Protein AF-A0A9L0K3P2-F1 (afdb_monomer_lite)

InterPro domains:
  IPR003737 N-acetylglucosaminyl phosphatidylinositol deacetylase-related [PF02585] (44-110)
  IPR003737 N-acetylglucosaminyl phosphatidylinositol deacetylase-related [PTHR12993] (6-112)
  IPR024078 Putative deacetylase LmbE-like domain superfamily [G3DSA:3.40.50.10320] (21-114)
  IPR024078 Putative deacetylase LmbE-like domain superfamily [SSF102588] (40-110)

pLDDT: mean 79.26, std 19.85, range [36.09, 97.56]

Radius of gyration: 25.29 Å; chains: 1; bounding box: 41×37×84 Å

Organism: Equus asinus (NCBI:txid9793)

Structure (mmCIF, N/CA/C/O backbone):
data_AF-A0A9L0K3P2-F1
#
_entry.id   AF-A0A9L0K3P2-F1
#
loop_
_atom_site.group_PDB
_atom_site.id
_atom_site.type_symbol
_atom_site.label_atom_id
_atom_site.label_alt_id
_atom_site.label_comp_id
_atom_site.label_asym_id
_atom_site.label_entity_id
_atom_site.label_seq_id
_atom_site.pdbx_PDB_ins_code
_atom_site.Cartn_x
_atom_site.Cartn_y
_atom_site.Cartn_z
_atom_site.occupancy
_atom_site.B_iso_or_equiv
_atom_site.auth_seq_id
_atom_site.auth_comp_id
_atom_site.auth_asym_id
_atom_site.auth_atom_id
_atom_site.pdbx_PDB_model_num
ATOM 1 N N . MET A 1 1 ? 31.846 9.181 -47.319 1.00 64.94 1 MET A N 1
ATOM 2 C CA . MET A 1 1 ? 31.064 9.628 -46.145 1.00 64.94 1 MET A CA 1
ATOM 3 C C . MET A 1 1 ? 29.751 8.852 -46.019 1.00 64.94 1 MET A C 1
ATOM 5 O O . MET A 1 1 ? 29.412 8.467 -44.912 1.00 64.94 1 MET A O 1
ATOM 9 N N . GLU A 1 2 ? 29.119 8.474 -47.134 1.00 77.44 2 GLU A N 1
ATOM 10 C CA . GLU A 1 2 ? 27.901 7.636 -47.185 1.00 77.44 2 GLU A CA 1
ATOM 11 C C . GLU A 1 2 ? 27.993 6.272 -46.463 1.00 77.44 2 GLU A C 1
ATOM 13 O O . GLU A 1 2 ? 27.126 5.921 -45.668 1.00 77.44 2 GLU A O 1
ATOM 18 N N . VAL A 1 3 ? 29.066 5.500 -46.689 1.00 86.62 3 VAL A N 1
ATOM 19 C CA . VAL A 1 3 ? 29.198 4.126 -46.150 1.00 86.62 3 VAL A CA 1
ATOM 20 C C . VAL A 1 3 ? 29.366 4.108 -44.626 1.00 86.62 3 VAL A C 1
ATOM 22 O O . VAL A 1 3 ? 28.842 3.228 -43.950 1.00 86.62 3 VAL A O 1
ATOM 25 N N . VAL A 1 4 ? 30.053 5.112 -44.072 1.00 87.75 4 VAL A N 1
ATOM 26 C CA . VAL A 1 4 ? 30.198 5.280 -42.617 1.00 87.75 4 VAL A CA 1
ATOM 27 C C . VAL A 1 4 ? 28.847 5.613 -41.982 1.00 87.75 4 VAL A C 1
ATOM 29 O O . VAL A 1 4 ? 28.515 5.050 -40.945 1.00 87.75 4 VAL A O 1
ATOM 32 N N . GLY A 1 5 ? 28.033 6.454 -42.630 1.00 87.44 5 GLY A N 1
ATOM 33 C CA . GLY A 1 5 ? 26.672 6.752 -42.174 1.00 87.44 5 GLY A CA 1
ATOM 34 C C . GLY A 1 5 ? 25.773 5.512 -42.144 1.00 87.44 5 GLY A C 1
ATOM 35 O O . GLY A 1 5 ? 25.093 5.270 -41.147 1.00 87.44 5 GLY A O 1
ATOM 36 N N . LEU A 1 6 ? 25.828 4.681 -43.191 1.00 90.06 6 LEU A N 1
ATOM 37 C CA . LEU A 1 6 ? 25.063 3.429 -43.268 1.00 90.06 6 LEU A CA 1
ATOM 38 C C . LEU A 1 6 ? 25.482 2.414 -42.194 1.0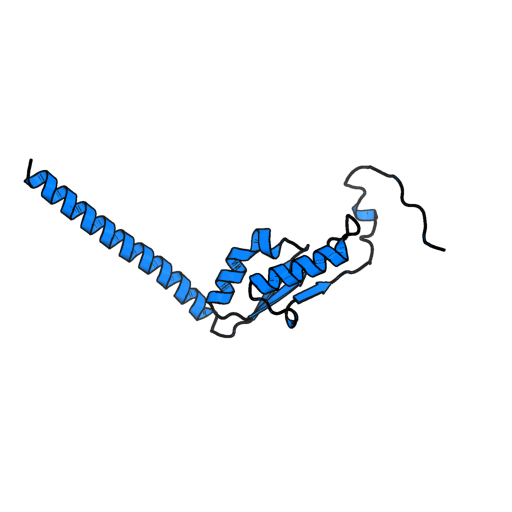0 90.06 6 LEU A C 1
ATOM 40 O O . LEU A 1 6 ? 24.620 1.804 -41.561 1.00 90.06 6 LEU A O 1
ATOM 44 N N . LEU A 1 7 ? 26.786 2.264 -41.939 1.00 91.19 7 LEU A N 1
ATOM 45 C CA . LEU A 1 7 ? 27.293 1.379 -40.883 1.00 91.19 7 LEU A CA 1
ATOM 46 C C . LEU A 1 7 ? 26.887 1.856 -39.481 1.00 91.19 7 LEU A C 1
ATOM 48 O O . LEU A 1 7 ? 26.492 1.038 -38.651 1.00 91.19 7 LEU A O 1
ATOM 52 N N . CYS A 1 8 ? 26.920 3.167 -39.227 1.00 91.06 8 CYS A N 1
ATOM 53 C CA . CYS A 1 8 ? 26.481 3.745 -37.954 1.00 91.06 8 CYS A CA 1
ATOM 54 C C . CYS A 1 8 ? 24.984 3.520 -37.699 1.00 91.06 8 CYS A C 1
ATOM 56 O O . CYS A 1 8 ? 24.601 3.152 -36.589 1.00 91.06 8 CYS A O 1
ATOM 58 N N . LEU A 1 9 ? 24.136 3.691 -38.719 1.00 92.56 9 LEU A N 1
ATOM 59 C CA . LEU A 1 9 ? 22.698 3.434 -38.601 1.00 92.56 9 LEU A CA 1
ATOM 60 C C . LEU A 1 9 ? 22.403 1.952 -38.353 1.00 92.56 9 LEU A C 1
ATOM 62 O O . LEU A 1 9 ? 21.599 1.628 -37.480 1.00 92.56 9 LEU A O 1
ATOM 66 N N . ALA A 1 10 ? 23.089 1.049 -39.058 1.00 93.88 10 ALA A N 1
ATOM 67 C CA . ALA A 1 10 ? 22.943 -0.387 -38.837 1.00 93.88 10 ALA A CA 1
ATOM 68 C C . ALA A 1 10 ? 23.342 -0.785 -37.405 1.00 93.88 10 ALA A C 1
ATOM 70 O O . ALA A 1 10 ? 22.603 -1.508 -36.737 1.00 93.88 10 ALA A O 1
ATOM 71 N N . ALA A 1 11 ? 24.465 -0.266 -36.900 1.00 94.31 11 ALA A N 1
ATOM 72 C CA . ALA A 1 11 ? 24.910 -0.522 -35.532 1.00 94.31 11 ALA A CA 1
ATOM 73 C C . ALA A 1 11 ? 23.922 0.021 -34.485 1.00 94.31 11 ALA A C 1
ATOM 75 O O . ALA A 1 11 ? 23.630 -0.670 -33.510 1.00 94.31 11 ALA A O 1
ATOM 76 N N . ALA A 1 12 ? 23.362 1.215 -34.702 1.00 94.62 12 ALA A N 1
ATOM 77 C CA . ALA A 1 12 ? 22.369 1.802 -33.804 1.00 94.62 12 ALA A CA 1
ATOM 78 C C . ALA A 1 12 ? 21.078 0.969 -33.742 1.00 94.62 12 ALA A C 1
ATOM 80 O O . ALA A 1 12 ? 20.558 0.726 -32.655 1.00 94.62 12 ALA A O 1
ATOM 81 N N . VAL A 1 13 ? 20.590 0.477 -34.886 1.00 94.69 13 VAL A N 1
ATOM 82 C CA . VAL A 1 13 ? 19.395 -0.383 -34.948 1.00 94.69 13 VAL A CA 1
ATOM 83 C C . VAL A 1 13 ? 19.640 -1.720 -34.251 1.00 94.69 13 VAL A C 1
ATOM 85 O O . VAL A 1 13 ? 18.788 -2.176 -33.490 1.00 94.69 13 VAL A O 1
ATOM 88 N N . LEU A 1 14 ? 20.808 -2.334 -34.458 1.00 93.62 14 LEU A N 1
ATOM 89 C CA . LEU A 1 14 ? 21.167 -3.590 -33.795 1.00 93.62 14 LEU A CA 1
ATOM 90 C C . LEU A 1 14 ? 21.321 -3.411 -32.283 1.00 93.62 14 LEU A C 1
ATOM 92 O O . LEU A 1 14 ? 20.809 -4.230 -31.523 1.00 93.62 14 LEU A O 1
ATOM 96 N N . ALA A 1 15 ? 21.968 -2.331 -31.841 1.00 92.75 15 ALA A N 1
ATOM 97 C CA . ALA A 1 15 ? 22.106 -2.012 -30.424 1.00 92.75 15 ALA A CA 1
ATOM 98 C C . ALA A 1 15 ? 20.743 -1.738 -29.773 1.00 92.75 15 ALA A C 1
ATOM 100 O O . ALA A 1 15 ? 20.476 -2.257 -28.694 1.00 92.75 15 ALA A O 1
ATOM 101 N N . TRP A 1 16 ? 19.856 -0.991 -30.439 1.00 90.12 16 TRP A N 1
ATOM 102 C CA . TRP A 1 16 ? 18.499 -0.726 -29.953 1.00 90.12 16 TRP A CA 1
ATOM 103 C C . TRP A 1 16 ? 17.654 -2.001 -29.876 1.00 90.12 16 TRP A C 1
ATOM 105 O O . TRP A 1 16 ? 16.996 -2.249 -28.869 1.00 90.12 16 TRP A O 1
ATOM 115 N N . GLY A 1 17 ? 17.702 -2.839 -30.915 1.00 92.56 17 GLY A N 1
ATOM 116 C CA . GLY A 1 17 ? 17.012 -4.128 -30.935 1.00 92.56 17 GLY A CA 1
ATOM 117 C C . GLY A 1 17 ? 17.525 -5.069 -29.846 1.00 92.56 17 GLY A C 1
ATOM 118 O O . GLY A 1 17 ? 16.728 -5.681 -29.139 1.00 92.56 17 GLY A O 1
ATOM 119 N N . PHE A 1 18 ? 18.843 -5.134 -29.652 1.00 86.81 18 PHE A N 1
ATOM 120 C CA . PHE A 1 18 ? 19.451 -5.925 -28.585 1.00 86.81 18 PHE A CA 1
ATOM 121 C C . PHE A 1 18 ? 19.077 -5.397 -27.196 1.00 86.81 18 PHE A C 1
ATOM 123 O O . PHE A 1 18 ? 18.720 -6.191 -26.331 1.00 86.81 18 PHE A O 1
ATOM 130 N N . LEU A 1 19 ? 19.086 -4.076 -26.992 1.00 84.31 19 LEU A N 1
ATOM 131 C CA . LEU A 1 19 ? 18.687 -3.449 -25.731 1.00 84.31 19 LEU A CA 1
ATOM 132 C C . LEU A 1 19 ? 17.210 -3.714 -25.415 1.00 84.31 19 LEU A C 1
ATOM 134 O O . LEU A 1 19 ? 16.890 -4.072 -24.287 1.00 84.31 19 LEU A O 1
ATOM 138 N N . TRP A 1 20 ? 16.321 -3.613 -26.409 1.00 83.25 20 TRP A N 1
ATOM 139 C CA . TRP A 1 20 ? 14.905 -3.960 -26.260 1.00 83.25 20 TRP A CA 1
ATOM 140 C C . TRP A 1 20 ? 14.750 -5.430 -25.866 1.00 83.25 20 TRP A C 1
ATOM 142 O O . TRP A 1 20 ? 14.040 -5.744 -24.910 1.00 83.25 20 TRP A O 1
ATOM 152 N N . VAL A 1 21 ? 15.413 -6.346 -26.578 1.00 84.00 21 VAL A N 1
ATOM 153 C CA . VAL A 1 21 ? 15.349 -7.787 -26.289 1.00 84.00 21 VAL A CA 1
ATOM 154 C C . VAL A 1 21 ? 15.904 -8.096 -24.897 1.00 84.00 21 VAL A C 1
ATOM 156 O O . VAL A 1 21 ? 15.305 -8.889 -24.172 1.00 84.00 21 VAL A O 1
ATOM 159 N N . TRP A 1 22 ? 17.001 -7.450 -24.496 1.00 76.06 22 TRP A N 1
ATOM 160 C CA . TRP A 1 22 ? 17.593 -7.598 -23.167 1.00 76.06 22 TRP A CA 1
ATOM 161 C C . TRP A 1 22 ? 16.655 -7.084 -22.065 1.00 76.06 22 TRP A C 1
ATOM 163 O O . TRP A 1 22 ? 16.356 -7.827 -21.133 1.00 76.06 22 TRP A O 1
ATOM 173 N N . ASP A 1 23 ? 16.105 -5.876 -22.213 1.00 74.00 23 ASP A N 1
ATOM 174 C CA . ASP A 1 23 ? 15.112 -5.294 -21.294 1.00 74.00 23 ASP A CA 1
ATOM 175 C C . ASP A 1 23 ? 13.830 -6.147 -21.212 1.00 74.00 23 ASP A C 1
ATOM 177 O O . ASP A 1 23 ? 13.286 -6.397 -20.135 1.00 74.00 23 ASP A O 1
ATOM 181 N N . SER A 1 24 ? 13.391 -6.705 -22.344 1.00 65.00 24 SER A N 1
ATOM 182 C CA . SER A 1 24 ? 12.249 -7.628 -22.399 1.00 65.00 24 SER A CA 1
ATOM 183 C C . SER A 1 24 ? 12.535 -8.948 -21.682 1.00 65.00 24 SER A C 1
ATOM 185 O O . SER A 1 24 ? 11.639 -9.514 -21.054 1.00 65.00 24 SER A O 1
ATOM 187 N N . SER A 1 25 ? 13.777 -9.429 -21.745 1.00 61.47 25 SER A N 1
ATOM 188 C CA . SER A 1 25 ? 14.227 -10.647 -21.064 1.00 61.47 25 SER A CA 1
ATOM 189 C C . SER A 1 25 ? 14.302 -10.456 -19.543 1.00 61.47 25 SER A C 1
ATOM 191 O O . SER A 1 25 ? 13.824 -11.307 -18.788 1.00 61.47 25 SER A O 1
ATOM 193 N N . GLU A 1 26 ? 14.804 -9.307 -19.080 1.00 60.47 26 GLU A N 1
ATOM 194 C CA . GLU A 1 26 ? 14.798 -8.908 -17.661 1.00 60.47 26 GLU A CA 1
ATOM 195 C C . GLU A 1 26 ? 13.360 -8.824 -17.119 1.00 60.47 26 GLU A C 1
ATOM 197 O O . GLU A 1 26 ? 13.039 -9.358 -16.050 1.00 60.47 26 GLU A O 1
ATOM 202 N N . ARG A 1 27 ? 12.453 -8.230 -17.906 1.00 57.84 27 ARG A N 1
ATOM 203 C CA . ARG A 1 27 ? 11.031 -8.105 -17.563 1.00 57.84 27 ARG A CA 1
ATOM 204 C C . ARG A 1 27 ? 10.326 -9.466 -17.479 1.00 57.84 27 ARG A C 1
ATOM 206 O O . ARG A 1 27 ? 9.506 -9.662 -16.583 1.00 57.84 27 ARG A O 1
ATOM 213 N N . MET A 1 28 ? 10.663 -10.412 -18.358 1.00 56.09 28 MET A N 1
ATOM 214 C CA . MET A 1 28 ? 10.133 -11.786 -18.340 1.00 56.09 28 MET A CA 1
ATOM 215 C C . MET A 1 28 ? 10.619 -12.586 -17.123 1.00 56.09 28 MET A C 1
ATOM 217 O O . MET A 1 28 ? 9.805 -13.227 -16.459 1.00 56.09 28 MET A O 1
ATOM 221 N N . LYS A 1 29 ? 11.906 -12.492 -16.755 1.00 58.19 29 LYS A N 1
ATOM 222 C CA . LYS A 1 29 ? 12.462 -13.185 -15.573 1.00 58.19 29 LYS A CA 1
ATOM 223 C C . LYS A 1 29 ? 11.808 -12.760 -14.259 1.00 58.19 29 LYS A C 1
ATOM 225 O O . LYS A 1 29 ? 11.524 -13.603 -13.411 1.00 58.19 29 LYS A O 1
ATOM 230 N N . SER A 1 30 ? 11.531 -11.466 -14.095 1.00 57.12 30 SER A N 1
ATOM 231 C CA . SER A 1 30 ? 10.813 -10.958 -12.917 1.00 57.12 30 SER A CA 1
ATOM 232 C C . SER A 1 30 ? 9.380 -11.513 -12.841 1.00 57.12 30 SER A C 1
ATOM 234 O O . SER A 1 30 ? 8.876 -11.836 -11.765 1.00 57.12 30 SER A O 1
ATOM 236 N N . GLN A 1 31 ? 8.748 -11.708 -14.001 1.00 58.44 31 GLN A N 1
ATOM 237 C CA . GLN A 1 31 ? 7.398 -12.258 -14.128 1.00 58.44 31 GLN A CA 1
ATOM 238 C C . GLN A 1 31 ? 7.348 -13.782 -13.908 1.00 58.44 31 GLN A C 1
ATOM 240 O O . GLN A 1 31 ? 6.346 -14.290 -13.404 1.00 58.44 31 GLN A O 1
ATOM 245 N N . GLU A 1 32 ? 8.424 -14.504 -14.225 1.00 60.50 32 GLU A N 1
ATOM 246 C CA . GLU A 1 32 ? 8.586 -15.939 -13.950 1.00 60.50 32 GLU A CA 1
ATOM 247 C C . GLU A 1 32 ? 8.801 -16.218 -12.455 1.00 60.50 32 GLU A C 1
ATOM 249 O O . GLU A 1 32 ? 8.120 -17.072 -11.884 1.00 60.50 32 GLU A O 1
ATOM 254 N N . GLN A 1 33 ? 9.663 -15.445 -11.780 1.00 58.34 33 GLN A N 1
ATOM 255 C CA . GLN A 1 33 ? 9.812 -15.545 -10.320 1.00 58.34 33 GLN A CA 1
ATOM 256 C C . GLN A 1 33 ? 8.517 -15.199 -9.580 1.00 58.34 33 GLN A C 1
ATOM 258 O O . GLN A 1 33 ? 8.201 -15.803 -8.555 1.00 58.34 33 GLN A O 1
ATOM 263 N N . ALA A 1 34 ? 7.722 -14.285 -10.132 1.00 55.59 34 ALA A N 1
ATOM 264 C CA . ALA A 1 34 ? 6.381 -14.025 -9.642 1.00 55.59 34 ALA A CA 1
ATOM 265 C C . ALA A 1 34 ? 5.397 -15.182 -9.858 1.00 55.59 34 ALA A C 1
ATOM 267 O O . ALA A 1 34 ? 4.537 -15.425 -9.015 1.00 55.59 34 ALA A O 1
ATOM 268 N N . GLY A 1 35 ? 5.522 -15.903 -10.975 1.00 53.72 35 GLY A N 1
ATOM 269 C CA . GLY A 1 35 ? 4.730 -17.097 -11.262 1.00 53.72 35 GLY A CA 1
ATOM 270 C C . GLY A 1 35 ? 5.038 -18.255 -10.310 1.00 53.72 35 GLY A C 1
ATOM 271 O O . GLY A 1 35 ? 4.122 -18.976 -9.917 1.00 53.72 35 GLY A O 1
ATOM 272 N N . LEU A 1 36 ? 6.296 -18.389 -9.874 1.00 59.53 36 LEU A N 1
ATOM 273 C CA . LEU A 1 36 ? 6.724 -19.384 -8.880 1.00 59.53 36 LEU A CA 1
ATOM 274 C C . LEU A 1 36 ? 6.080 -19.181 -7.506 1.00 59.53 36 LEU A C 1
ATOM 276 O O . LEU A 1 36 ? 5.816 -20.156 -6.804 1.00 59.53 36 LEU A O 1
ATOM 280 N N . LEU A 1 37 ? 5.786 -17.934 -7.134 1.00 59.19 37 LEU A N 1
ATOM 281 C CA . LEU A 1 37 ? 5.064 -17.638 -5.901 1.00 59.19 37 LEU A CA 1
ATOM 282 C C . LEU A 1 37 ? 3.553 -17.860 -6.019 1.00 59.19 37 LEU A C 1
ATOM 284 O O . LEU A 1 37 ? 2.876 -17.713 -5.015 1.00 59.19 37 LEU A O 1
ATOM 288 N N . GLY A 1 38 ? 3.026 -18.301 -7.165 1.00 56.75 38 GLY A N 1
ATOM 289 C CA . GLY A 1 38 ? 1.652 -18.780 -7.310 1.00 56.75 38 GLY A CA 1
ATOM 290 C C . GLY A 1 38 ? 0.589 -17.690 -7.129 1.00 56.75 38 GLY A C 1
ATOM 291 O O . GLY A 1 38 ? 0.426 -17.096 -6.061 1.00 56.75 38 GLY A O 1
ATOM 292 N N . GLY A 1 39 ? -0.217 -17.462 -8.168 1.00 59.91 39 GLY A N 1
ATOM 293 C CA . GLY A 1 39 ? -1.394 -16.600 -8.060 1.00 59.91 39 GLY A CA 1
ATOM 294 C C . GLY A 1 39 ? -2.276 -17.042 -6.885 1.00 59.91 39 GLY A C 1
ATOM 295 O O . GLY A 1 39 ? -2.757 -18.172 -6.860 1.00 59.91 39 GLY A O 1
ATOM 296 N N . GLY A 1 40 ? -2.461 -16.164 -5.897 1.00 70.44 40 GLY A N 1
ATOM 297 C CA . GLY A 1 40 ? -3.183 -16.479 -4.658 1.00 70.44 40 GLY A CA 1
ATOM 298 C C . GLY A 1 40 ? -2.320 -16.591 -3.397 1.00 70.44 40 GLY A C 1
ATOM 299 O O . GLY A 1 40 ? -2.883 -16.771 -2.312 1.00 70.44 40 GLY A O 1
ATOM 300 N N . SER A 1 41 ? -0.999 -16.423 -3.496 1.00 85.06 41 SER A N 1
A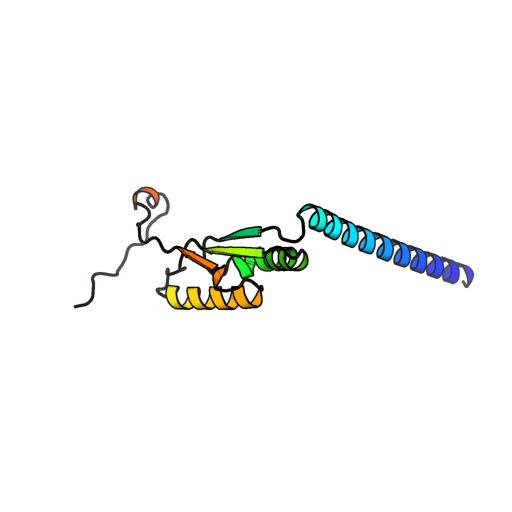TOM 301 C CA . SER A 1 41 ? -0.133 -16.300 -2.321 1.00 85.06 41 SER A CA 1
ATOM 302 C C . SER A 1 41 ? -0.504 -15.123 -1.425 1.00 85.06 41 SER A C 1
ATOM 304 O O . SER A 1 41 ? -1.025 -14.094 -1.869 1.00 85.06 41 SER A O 1
ATOM 306 N N . ARG A 1 42 ? -0.250 -15.294 -0.126 1.00 91.12 42 ARG A N 1
ATOM 307 C CA . ARG A 1 42 ? -0.516 -14.290 0.906 1.00 91.12 42 ARG A CA 1
ATOM 308 C C . ARG A 1 42 ? 0.801 -13.783 1.468 1.00 91.12 42 ARG A C 1
ATOM 310 O O . ARG A 1 42 ? 1.677 -14.579 1.794 1.00 91.12 42 ARG A O 1
ATOM 317 N N . SER A 1 43 ? 0.920 -12.472 1.610 1.00 93.44 43 SER A N 1
ATOM 318 C CA . SER A 1 43 ? 2.104 -11.815 2.158 1.00 93.44 43 SER A CA 1
ATOM 319 C C . SER A 1 43 ? 1.683 -10.900 3.301 1.00 93.44 43 SER A C 1
ATOM 321 O O . SER A 1 43 ? 0.697 -10.176 3.186 1.00 93.44 43 SER A O 1
ATOM 323 N N . LEU A 1 44 ? 2.420 -10.941 4.409 1.00 95.81 44 LEU A N 1
ATOM 324 C CA . LEU A 1 44 ? 2.225 -10.042 5.541 1.00 95.81 44 LEU A CA 1
ATOM 325 C C . LEU A 1 44 ? 3.383 -9.048 5.570 1.00 95.81 44 LEU A C 1
ATOM 327 O O . LEU A 1 44 ? 4.527 -9.444 5.781 1.00 95.81 44 LEU A O 1
ATOM 331 N N . LEU A 1 45 ? 3.078 -7.774 5.355 1.00 96.56 45 LEU A N 1
ATOM 332 C CA . LEU A 1 45 ? 4.007 -6.681 5.574 1.00 96.56 45 LEU A CA 1
ATOM 333 C C . LEU A 1 45 ? 3.956 -6.286 7.050 1.00 96.56 45 LEU A C 1
ATOM 335 O O . LEU A 1 45 ? 2.888 -5.985 7.579 1.00 96.56 45 LEU A O 1
ATOM 339 N N . VAL A 1 46 ? 5.108 -6.301 7.707 1.00 96.69 46 VAL A N 1
ATOM 340 C CA . VAL A 1 46 ? 5.245 -5.944 9.117 1.00 96.69 46 VAL A CA 1
ATOM 341 C C . VAL A 1 46 ? 6.069 -4.669 9.207 1.00 96.69 46 VAL A C 1
ATOM 343 O O . VAL A 1 46 ? 7.190 -4.635 8.702 1.00 96.69 46 VAL A O 1
ATOM 346 N N . ILE A 1 47 ? 5.513 -3.637 9.836 1.00 96.12 47 ILE A N 1
ATOM 347 C CA . ILE A 1 47 ? 6.148 -2.326 9.995 1.00 96.12 47 ILE A CA 1
ATOM 348 C C . ILE A 1 47 ? 6.177 -1.905 11.464 1.00 96.12 47 ILE A C 1
ATOM 350 O O . ILE A 1 47 ? 5.327 -2.314 12.263 1.00 96.12 47 ILE A O 1
ATOM 354 N N . ALA A 1 48 ? 7.161 -1.084 11.825 1.00 94.25 48 ALA A N 1
ATOM 355 C CA . ALA A 1 48 ? 7.303 -0.601 13.193 1.00 94.25 48 ALA A CA 1
ATOM 356 C C . ALA A 1 48 ? 6.360 0.576 13.457 1.00 94.25 48 ALA A C 1
ATOM 358 O O . ALA A 1 48 ? 5.678 0.595 14.482 1.00 94.25 48 ALA A O 1
ATOM 359 N N . HIS A 1 49 ? 6.286 1.519 12.518 1.00 93.94 49 HIS A N 1
ATOM 360 C CA . HIS A 1 49 ? 5.518 2.751 12.664 1.00 93.94 49 HIS A CA 1
ATOM 361 C C . HIS A 1 49 ? 4.610 2.989 11.454 1.00 93.94 49 HIS A C 1
ATOM 363 O O . HIS A 1 49 ? 4.876 2.451 10.380 1.00 93.94 49 HIS A O 1
ATOM 369 N N . PRO A 1 50 ? 3.551 3.804 11.601 1.00 94.19 50 PRO A N 1
ATOM 370 C CA . PRO A 1 50 ? 2.871 4.397 10.452 1.00 94.19 50 PRO A CA 1
ATOM 371 C C . PRO A 1 50 ? 3.884 5.131 9.558 1.00 94.19 50 PRO A C 1
ATOM 373 O O . PRO A 1 50 ? 4.853 5.679 10.090 1.00 94.19 50 PRO A O 1
ATOM 376 N N . ASP A 1 51 ? 3.643 5.165 8.247 1.00 94.56 51 ASP A N 1
ATOM 377 C CA . ASP A 1 51 ? 4.449 5.794 7.182 1.00 94.56 51 ASP A CA 1
ATOM 378 C C . ASP A 1 51 ? 5.599 4.935 6.621 1.00 94.56 51 ASP A C 1
ATOM 380 O O . ASP A 1 51 ? 6.047 5.168 5.493 1.00 94.56 51 ASP A O 1
ATOM 384 N N . ASP A 1 52 ? 6.053 3.904 7.345 1.00 95.62 52 A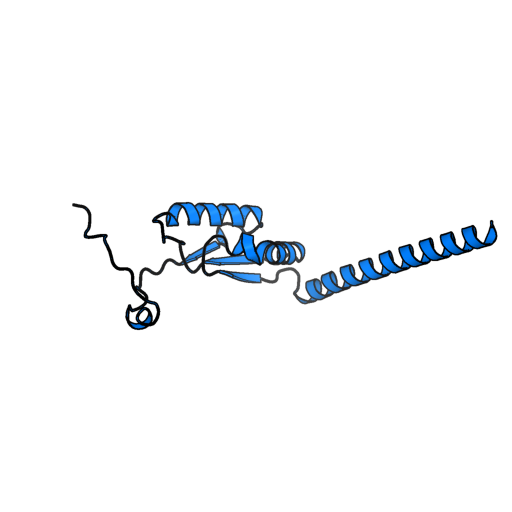SP A N 1
ATOM 385 C CA . ASP A 1 52 ? 7.090 2.976 6.863 1.00 95.62 52 ASP A CA 1
ATOM 386 C C . ASP A 1 52 ? 6.650 2.264 5.564 1.00 95.62 52 ASP A C 1
ATOM 388 O O . ASP A 1 52 ? 7.472 1.956 4.692 1.00 95.62 52 ASP A O 1
ATOM 392 N N . GLU A 1 53 ? 5.348 2.003 5.405 1.00 95.62 53 GLU A N 1
ATOM 393 C CA . GLU A 1 53 ? 4.782 1.326 4.239 1.00 95.62 53 GLU A CA 1
ATOM 394 C C . GLU A 1 53 ? 4.915 2.152 2.964 1.00 95.62 53 GLU A C 1
ATOM 396 O O . GLU A 1 53 ? 5.256 1.605 1.916 1.00 95.62 53 GLU A O 1
ATOM 401 N N . ALA A 1 54 ? 4.690 3.463 3.055 1.00 92.94 54 ALA A N 1
ATOM 402 C CA . ALA A 1 54 ? 4.788 4.373 1.926 1.00 92.94 54 ALA A CA 1
ATOM 403 C C . ALA A 1 54 ? 6.242 4.788 1.670 1.00 92.94 54 ALA A C 1
ATOM 405 O O . ALA A 1 54 ? 6.657 4.889 0.515 1.00 92.94 54 ALA A O 1
ATOM 406 N N . MET A 1 55 ? 7.024 4.985 2.736 1.00 93.50 55 MET A N 1
ATOM 407 C CA . MET A 1 55 ? 8.409 5.446 2.647 1.00 93.50 55 MET A CA 1
ATOM 408 C C . MET A 1 55 ? 9.355 4.362 2.118 1.00 93.50 55 MET A C 1
ATOM 410 O O . MET A 1 55 ? 10.189 4.648 1.258 1.00 93.50 55 MET A O 1
ATOM 414 N N . PHE A 1 56 ? 9.233 3.125 2.609 1.00 94.75 56 PHE A N 1
ATOM 415 C CA . PHE A 1 56 ? 10.184 2.051 2.297 1.00 94.75 56 PHE A CA 1
ATOM 416 C C . PHE A 1 56 ? 9.582 0.941 1.438 1.00 94.75 56 PHE A C 1
ATOM 418 O O . PHE A 1 56 ? 10.269 0.381 0.581 1.00 94.75 56 PHE A O 1
ATOM 425 N N . PHE A 1 57 ? 8.308 0.602 1.652 1.00 95.56 57 PHE A N 1
ATOM 426 C CA . PHE A 1 57 ? 7.727 -0.626 1.102 1.00 95.56 57 PHE A CA 1
ATOM 427 C C . PHE A 1 57 ? 6.764 -0.422 -0.069 1.00 95.56 57 PHE A C 1
ATOM 429 O O . PHE A 1 57 ? 6.345 -1.418 -0.661 1.00 95.56 57 PHE A O 1
ATOM 436 N N . ALA A 1 58 ? 6.466 0.813 -0.482 1.00 93.69 58 ALA A N 1
ATOM 437 C CA . ALA A 1 58 ? 5.536 1.078 -1.579 1.00 93.69 58 ALA A CA 1
ATOM 438 C C . ALA A 1 58 ? 5.917 0.353 -2.887 1.00 93.69 58 ALA A C 1
ATOM 440 O O . ALA A 1 58 ? 5.040 -0.292 -3.475 1.00 93.69 58 ALA A O 1
ATOM 441 N N . PRO A 1 59 ? 7.197 0.343 -3.332 1.00 92.75 59 PRO A N 1
ATOM 442 C CA . PRO A 1 59 ? 7.591 -0.414 -4.521 1.00 92.75 59 PRO A CA 1
ATOM 443 C C . PRO A 1 59 ? 7.339 -1.920 -4.372 1.00 92.75 59 PRO A C 1
ATOM 445 O O . PRO A 1 59 ? 6.872 -2.570 -5.309 1.00 92.75 59 PRO A O 1
ATOM 448 N N . THR A 1 60 ? 7.597 -2.468 -3.184 1.00 92.88 60 THR A N 1
ATOM 449 C CA . THR A 1 60 ? 7.413 -3.891 -2.873 1.00 92.88 60 THR A CA 1
ATOM 450 C C . THR A 1 60 ? 5.938 -4.272 -2.850 1.00 92.88 60 THR A C 1
ATOM 452 O O . THR A 1 60 ? 5.555 -5.255 -3.480 1.00 92.88 60 THR A O 1
ATOM 455 N N . VAL A 1 61 ? 5.091 -3.487 -2.178 1.00 93.31 61 VAL A N 1
ATOM 456 C CA . VAL A 1 61 ? 3.640 -3.726 -2.113 1.00 93.31 61 VAL A CA 1
ATOM 457 C C . VAL A 1 61 ? 3.029 -3.669 -3.510 1.00 93.31 61 VAL A C 1
ATOM 459 O O . VAL A 1 61 ? 2.297 -4.581 -3.894 1.00 93.31 61 VAL A O 1
ATOM 462 N N . LEU A 1 62 ? 3.391 -2.661 -4.309 1.00 91.94 62 LEU A N 1
ATOM 463 C CA . LEU A 1 62 ? 2.911 -2.541 -5.684 1.00 91.94 62 LEU A CA 1
ATOM 464 C C . LEU A 1 62 ? 3.411 -3.692 -6.567 1.00 91.94 62 LEU A C 1
ATOM 466 O O . LEU A 1 62 ? 2.666 -4.194 -7.411 1.00 91.94 62 LEU A O 1
ATOM 470 N N . GLY A 1 63 ? 4.652 -4.136 -6.359 1.00 91.06 63 GLY A N 1
ATOM 471 C CA . GLY A 1 63 ? 5.200 -5.336 -6.982 1.00 91.06 63 GLY A CA 1
ATOM 472 C C . GLY A 1 63 ? 4.335 -6.555 -6.679 1.00 91.06 63 GLY A C 1
ATOM 473 O O . GLY A 1 63 ? 3.775 -7.143 -7.599 1.00 91.06 63 GLY A O 1
ATOM 474 N N . LEU A 1 64 ? 4.138 -6.873 -5.399 1.00 90.31 64 LEU A N 1
ATOM 475 C CA . LEU A 1 64 ? 3.318 -7.999 -4.936 1.00 90.31 64 LEU A CA 1
ATOM 476 C C . LEU A 1 64 ? 1.870 -7.929 -5.452 1.00 90.31 64 LEU A C 1
ATOM 478 O O . LEU A 1 64 ? 1.310 -8.948 -5.866 1.00 90.31 64 LEU A O 1
ATOM 482 N N . ALA A 1 65 ? 1.279 -6.734 -5.506 1.00 87.38 65 ALA A N 1
ATOM 483 C CA . ALA A 1 65 ? -0.055 -6.523 -6.065 1.00 87.38 65 ALA A CA 1
ATOM 484 C C . ALA A 1 65 ? -0.123 -6.884 -7.562 1.00 87.38 65 ALA A C 1
ATOM 486 O O . ALA A 1 65 ? -1.077 -7.540 -7.997 1.00 87.38 65 ALA A O 1
ATOM 487 N N . ARG A 1 66 ? 0.907 -6.539 -8.354 1.00 87.62 66 ARG A N 1
ATOM 488 C CA . ARG A 1 66 ? 1.014 -6.947 -9.772 1.00 87.62 66 ARG A CA 1
ATOM 489 C C . ARG A 1 66 ? 1.096 -8.464 -9.927 1.00 87.62 66 ARG A C 1
ATOM 491 O O . ARG A 1 66 ? 0.560 -8.996 -10.895 1.00 87.62 66 ARG A O 1
ATOM 498 N N . LEU A 1 67 ? 1.688 -9.154 -8.953 1.00 86.44 67 LEU A N 1
ATOM 499 C CA . LEU A 1 67 ? 1.772 -10.619 -8.920 1.00 86.44 67 LEU A CA 1
ATOM 500 C C . LEU A 1 67 ? 0.481 -11.285 -8.420 1.00 86.44 67 LEU A C 1
ATOM 502 O O . LEU A 1 67 ? 0.421 -12.505 -8.30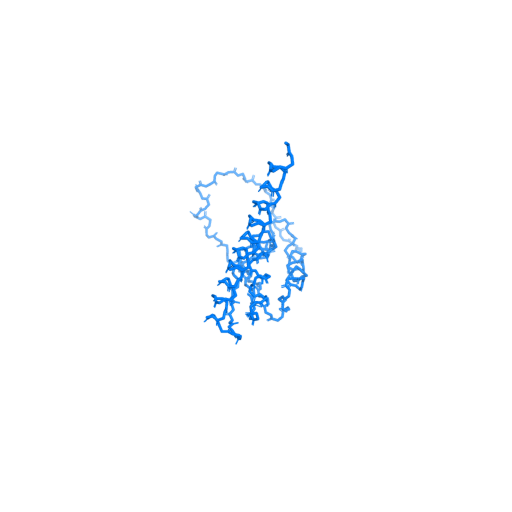1 1.00 86.44 67 LEU A O 1
ATOM 506 N N . ARG A 1 68 ? -0.571 -10.504 -8.133 1.00 86.44 68 ARG A N 1
ATOM 507 C CA . ARG A 1 68 ? -1.845 -10.976 -7.563 1.00 86.44 68 ARG A CA 1
ATOM 508 C C . ARG A 1 68 ? -1.692 -11.620 -6.182 1.00 86.44 68 ARG A C 1
ATOM 510 O O . ARG A 1 68 ? -2.497 -12.474 -5.806 1.00 86.44 68 ARG A O 1
ATOM 517 N N . HIS A 1 69 ? -0.694 -11.195 -5.409 1.00 89.94 69 HIS A N 1
ATOM 518 C CA . HIS A 1 69 ? -0.581 -11.596 -4.012 1.00 89.94 69 HIS A CA 1
ATOM 519 C C . HIS A 1 69 ? -1.580 -10.818 -3.158 1.00 89.94 69 HIS A C 1
ATOM 521 O O . HIS A 1 69 ? -1.800 -9.622 -3.357 1.00 89.94 69 HIS A O 1
ATOM 527 N N . ARG A 1 70 ? -2.169 -11.487 -2.165 1.00 91.06 70 ARG A N 1
ATOM 528 C CA . ARG A 1 70 ? -2.950 -10.811 -1.126 1.00 91.06 70 ARG A CA 1
ATOM 529 C C . ARG A 1 70 ? -2.000 -10.283 -0.064 1.00 91.06 70 ARG A C 1
ATOM 531 O O . ARG A 1 70 ? -1.437 -11.070 0.695 1.00 91.06 70 ARG A O 1
ATOM 538 N N . VAL A 1 71 ? -1.844 -8.968 -0.015 1.00 94.75 71 VAL A N 1
ATOM 539 C CA . VAL A 1 71 ? -1.011 -8.297 0.982 1.00 94.75 71 VAL A CA 1
ATOM 540 C C . VAL A 1 71 ? -1.872 -7.894 2.179 1.00 94.75 71 VAL A C 1
ATOM 542 O O . VAL A 1 71 ? -2.956 -7.336 2.020 1.00 94.75 71 VAL A O 1
ATOM 545 N N . SER A 1 72 ? -1.392 -8.200 3.377 1.00 96.56 72 SER A N 1
ATOM 546 C CA . SER A 1 72 ? -1.904 -7.697 4.654 1.00 96.56 72 SER A CA 1
ATOM 547 C C . SER A 1 72 ? -0.813 -6.891 5.349 1.00 96.56 72 SER A C 1
ATOM 549 O O . SER A 1 72 ? 0.367 -7.132 5.102 1.00 96.56 72 SER A O 1
ATOM 551 N N . LEU A 1 73 ? -1.194 -5.962 6.221 1.00 97.56 73 LEU A N 1
ATOM 552 C CA . LEU A 1 73 ? -0.275 -5.087 6.939 1.00 97.56 73 LEU A CA 1
ATOM 553 C C . LEU A 1 73 ? -0.462 -5.215 8.451 1.00 97.56 73 LEU A C 1
ATOM 555 O O . LEU A 1 73 ? -1.584 -5.168 8.956 1.00 97.56 73 LEU A O 1
ATOM 559 N N . LEU A 1 74 ? 0.648 -5.344 9.169 1.00 97.06 74 LEU A N 1
ATOM 560 C CA . LEU A 1 74 ? 0.715 -5.297 10.621 1.00 97.06 74 LEU A CA 1
ATOM 561 C C . LEU A 1 74 ? 1.655 -4.171 11.048 1.00 97.06 74 LEU A C 1
ATOM 563 O O . LEU A 1 74 ? 2.845 -4.219 10.750 1.00 97.06 74 LEU A O 1
ATOM 567 N N . CYS A 1 75 ? 1.128 -3.191 11.770 1.00 96.62 75 CYS A N 1
ATOM 568 C CA . CYS A 1 75 ? 1.906 -2.120 12.378 1.00 96.62 75 CYS A CA 1
ATOM 569 C C . CYS A 1 75 ? 2.014 -2.344 13.891 1.00 96.62 75 CYS A C 1
ATOM 571 O O . CYS A 1 75 ? 1.007 -2.642 14.537 1.00 96.62 75 CYS A O 1
ATOM 573 N N . PHE A 1 76 ? 3.216 -2.213 14.454 1.00 94.56 76 PHE A N 1
ATOM 574 C CA . PHE A 1 76 ? 3.479 -2.430 15.885 1.00 94.56 76 PHE A CA 1
ATOM 575 C C . PHE A 1 76 ? 3.331 -1.185 16.769 1.00 94.56 76 PHE A C 1
ATOM 577 O O . PHE A 1 76 ? 3.513 -1.281 17.983 1.00 94.56 76 PHE A O 1
ATOM 584 N N . SER A 1 77 ? 3.013 -0.026 16.193 1.00 92.25 77 SER A N 1
ATOM 585 C CA . SER A 1 77 ? 2.842 1.213 16.945 1.00 92.25 77 SER A CA 1
ATOM 586 C C . SER A 1 77 ? 1.766 2.099 16.331 1.00 92.25 77 SER A C 1
ATOM 588 O O . SER A 1 77 ? 1.595 2.155 15.118 1.00 92.25 77 SER A O 1
ATOM 590 N N . ALA A 1 78 ? 1.081 2.881 17.164 1.00 91.75 78 ALA A N 1
ATOM 591 C CA . ALA A 1 78 ? 0.256 3.993 16.697 1.00 91.75 78 ALA A CA 1
ATOM 592 C C . ALA A 1 78 ? 1.082 5.217 16.257 1.00 91.75 78 ALA A C 1
ATOM 594 O O . ALA A 1 78 ? 0.519 6.180 15.743 1.00 91.75 78 ALA A O 1
ATOM 595 N N . GLY A 1 79 ? 2.394 5.241 16.519 1.00 90.50 79 GLY A N 1
ATOM 596 C CA . GLY A 1 79 ? 3.227 6.415 16.256 1.00 90.50 79 GLY A CA 1
ATOM 597 C C . GLY A 1 79 ? 2.853 7.626 17.123 1.00 90.50 79 GLY A C 1
ATOM 598 O O . GLY A 1 79 ? 2.992 8.767 16.681 1.00 90.50 79 GLY A O 1
ATOM 599 N N . ASN A 1 80 ? 2.371 7.392 18.350 1.00 91.25 80 ASN A N 1
ATOM 600 C CA . ASN A 1 80 ? 1.767 8.406 19.224 1.00 91.25 80 ASN A CA 1
ATOM 601 C C . ASN A 1 80 ? 2.769 9.327 19.961 1.00 91.25 80 ASN A C 1
ATOM 603 O O . ASN A 1 80 ? 2.418 9.928 20.970 1.00 91.25 80 ASN A O 1
ATOM 607 N N . TYR A 1 81 ? 4.007 9.462 19.482 1.00 89.06 81 TYR A N 1
ATOM 608 C CA . TYR A 1 81 ? 5.045 10.253 20.162 1.00 89.06 81 TYR A CA 1
ATOM 609 C C . TYR A 1 81 ? 4.629 11.719 20.390 1.00 89.06 81 TYR A C 1
ATOM 611 O O . TYR A 1 81 ? 4.830 12.267 21.468 1.00 89.06 81 TYR A O 1
ATOM 619 N N . TYR A 1 82 ? 3.964 12.331 19.405 1.00 90.06 82 TYR A N 1
ATOM 620 C CA . TYR A 1 82 ? 3.446 13.703 19.488 1.00 90.06 82 TYR A CA 1
ATOM 621 C C . TYR A 1 82 ? 1.956 13.783 19.866 1.00 90.06 82 TYR A C 1
ATOM 623 O O . TYR A 1 82 ? 1.302 14.771 19.546 1.00 90.06 82 TYR A O 1
ATOM 631 N N . ASN A 1 83 ? 1.386 12.751 20.500 1.00 89.81 83 ASN A N 1
ATOM 632 C CA . ASN A 1 83 ? -0.060 12.640 20.774 1.00 89.81 83 ASN A CA 1
ATOM 633 C C . ASN A 1 83 ? -0.953 12.639 19.512 1.00 89.81 83 ASN A C 1
ATOM 635 O O . ASN A 1 83 ? -2.125 13.004 19.561 1.00 89.81 83 ASN A O 1
ATOM 639 N N . GLN A 1 84 ? -0.397 12.230 18.368 1.00 91.94 84 GLN A N 1
ATOM 640 C CA . GLN A 1 84 ? -1.074 12.212 17.062 1.00 91.94 84 GLN A CA 1
ATOM 641 C C . GLN A 1 84 ? -1.434 10.797 16.588 1.00 91.94 84 GLN A C 1
ATOM 643 O O . GLN A 1 84 ? -1.767 10.602 15.423 1.00 91.94 84 GLN A O 1
ATOM 648 N N . GLY A 1 85 ? -1.388 9.791 17.465 1.00 92.62 85 GLY A N 1
ATOM 649 C CA . GLY A 1 85 ? -1.538 8.388 17.071 1.00 92.62 85 GLY A CA 1
ATOM 650 C C . GLY A 1 85 ? -2.855 8.085 16.353 1.00 92.62 85 GLY A C 1
ATOM 651 O O . GLY A 1 85 ? -2.865 7.361 15.367 1.00 92.62 85 GLY A O 1
ATOM 652 N N . GLU A 1 86 ? -3.966 8.692 16.773 1.00 93.69 86 GLU A N 1
ATOM 653 C CA . GLU A 1 86 ? -5.264 8.507 16.102 1.00 93.69 86 GLU A CA 1
ATOM 654 C C . GLU A 1 86 ? -5.319 9.123 14.700 1.00 93.69 86 GLU A C 1
ATOM 656 O O . GLU A 1 86 ? -6.021 8.610 13.828 1.00 93.69 86 GLU A O 1
ATOM 661 N N . ILE A 1 87 ? -4.578 10.207 14.466 1.00 95.19 87 ILE A N 1
ATOM 662 C CA . ILE A 1 87 ? -4.454 10.817 13.139 1.00 95.19 87 ILE A CA 1
ATOM 663 C C . ILE A 1 87 ? -3.591 9.906 12.262 1.00 95.19 87 ILE A C 1
ATOM 665 O O . ILE A 1 87 ? -4.045 9.477 11.205 1.00 95.19 87 ILE A O 1
ATOM 669 N N . ARG A 1 88 ? -2.428 9.481 12.767 1.00 95.75 88 ARG A N 1
ATOM 670 C CA . ARG A 1 88 ? -1.490 8.613 12.040 1.00 95.75 88 ARG A CA 1
ATOM 671 C C . ARG A 1 88 ? -2.056 7.233 11.712 1.00 95.75 88 ARG A C 1
ATOM 673 O O . ARG A 1 88 ? -1.765 6.674 10.662 1.00 95.75 88 ARG A O 1
ATOM 680 N N . LYS A 1 89 ? -2.936 6.686 12.558 1.00 95.19 89 LYS A N 1
ATOM 681 C CA . LYS A 1 89 ? -3.704 5.468 12.240 1.00 95.19 89 LYS A CA 1
ATOM 682 C C . LYS A 1 89 ? -4.607 5.666 11.021 1.00 95.19 89 LYS A C 1
ATOM 684 O O . LYS A 1 89 ? -4.700 4.774 10.181 1.00 95.19 89 LYS A O 1
ATOM 689 N N . LYS A 1 90 ? -5.292 6.811 10.929 1.00 96.06 90 LYS A N 1
ATOM 690 C CA . LYS A 1 90 ? -6.162 7.133 9.785 1.00 96.06 90 LYS A CA 1
ATOM 691 C C . LYS A 1 90 ? -5.339 7.345 8.521 1.00 96.06 90 LYS A C 1
ATOM 693 O O . LYS A 1 90 ? -5.711 6.807 7.484 1.00 96.06 90 LYS A O 1
ATOM 698 N N . GLU A 1 91 ? -4.222 8.055 8.633 1.00 96.75 91 GLU A N 1
ATOM 699 C CA . GLU A 1 91 ? -3.273 8.263 7.534 1.00 96.75 91 GLU A CA 1
ATOM 700 C C . GLU A 1 91 ? -2.734 6.926 7.013 1.00 96.75 91 GLU A C 1
ATOM 702 O O . GLU A 1 91 ? -2.811 6.673 5.814 1.00 96.75 91 GLU A O 1
ATOM 707 N N . LEU A 1 92 ? -2.321 6.014 7.902 1.00 96.62 92 LEU A N 1
ATOM 708 C CA . LEU A 1 92 ? -1.890 4.663 7.530 1.00 96.62 92 LEU A CA 1
ATOM 709 C C . LEU A 1 92 ? -2.985 3.888 6.785 1.00 96.62 92 LEU A C 1
ATOM 711 O O . LEU A 1 92 ? -2.706 3.249 5.773 1.00 96.62 92 LEU A O 1
ATOM 715 N N . LEU A 1 93 ? -4.235 3.935 7.256 1.00 96.81 93 LEU A N 1
ATOM 716 C CA . LEU A 1 93 ? -5.351 3.267 6.578 1.00 96.81 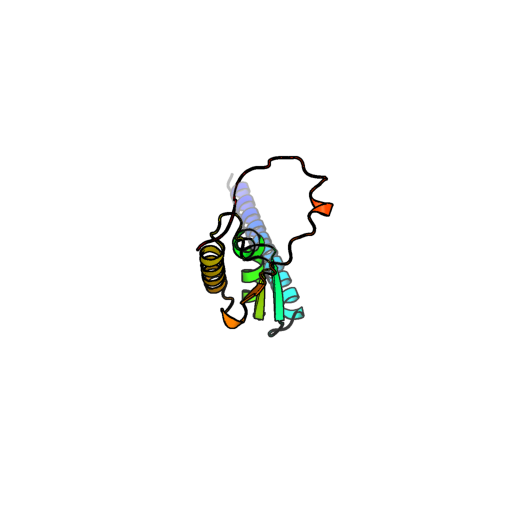93 LEU A CA 1
ATOM 717 C C . LEU A 1 93 ? -5.604 3.849 5.181 1.00 96.81 93 LEU A C 1
ATOM 719 O O . LEU A 1 93 ? -5.837 3.089 4.244 1.00 96.81 93 LEU A O 1
ATOM 723 N N . GLN A 1 94 ? -5.530 5.173 5.031 1.00 97.00 94 GLN A N 1
ATOM 724 C CA . GLN A 1 94 ? -5.680 5.851 3.739 1.00 97.00 94 GLN A CA 1
ATOM 725 C C . GLN A 1 94 ? -4.517 5.534 2.791 1.00 97.00 94 GLN A C 1
ATOM 727 O O . GLN A 1 94 ? -4.738 5.253 1.616 1.00 97.00 94 GLN A O 1
ATOM 732 N N . SER A 1 95 ? -3.287 5.519 3.303 1.00 96.56 95 SER A N 1
ATOM 733 C CA . SER A 1 95 ? -2.089 5.120 2.561 1.00 96.56 95 SER A CA 1
ATOM 734 C C . SER A 1 95 ? -2.198 3.671 2.068 1.00 96.56 95 SER A C 1
ATOM 736 O O . SER A 1 95 ? -1.992 3.385 0.887 1.00 96.56 95 SER A O 1
ATOM 738 N N . CYS A 1 96 ? -2.634 2.756 2.938 1.00 96.06 96 CYS A N 1
ATOM 739 C CA . CYS A 1 96 ? -2.875 1.355 2.592 1.00 96.06 96 CYS A CA 1
ATOM 740 C C . CYS A 1 96 ? -3.932 1.188 1.494 1.00 96.06 96 CYS A C 1
ATOM 742 O O . CYS A 1 96 ? -3.741 0.362 0.601 1.00 96.06 96 CYS A O 1
ATOM 744 N N . ASP A 1 97 ? -5.010 1.976 1.532 1.00 95.44 97 ASP A N 1
ATOM 745 C CA . ASP A 1 97 ? -6.060 1.958 0.507 1.00 95.44 97 ASP A CA 1
ATOM 746 C C . ASP A 1 97 ? -5.495 2.340 -0.872 1.00 95.44 97 ASP A C 1
ATOM 748 O O . ASP A 1 97 ? -5.715 1.635 -1.859 1.00 95.44 97 ASP A O 1
ATOM 752 N N . VAL A 1 98 ? -4.644 3.374 -0.927 1.00 95.50 98 VAL A N 1
ATOM 753 C CA . VAL A 1 98 ? -3.927 3.775 -2.153 1.00 95.50 98 VAL A CA 1
ATOM 754 C C . VAL A 1 98 ? -2.979 2.675 -2.645 1.00 95.50 98 VAL A C 1
ATOM 756 O O . VAL A 1 98 ? -2.875 2.437 -3.850 1.00 95.50 98 VAL A O 1
ATOM 759 N N . LEU A 1 99 ? -2.308 1.968 -1.733 1.00 93.06 99 LEU A N 1
ATOM 760 C CA . LEU A 1 99 ? -1.430 0.837 -2.056 1.00 93.06 99 LEU A CA 1
ATOM 761 C C . LEU A 1 99 ? -2.194 -0.447 -2.440 1.00 93.06 99 LEU A C 1
ATOM 763 O O . LEU A 1 99 ? -1.570 -1.439 -2.825 1.00 93.06 99 LEU A O 1
ATOM 767 N N . GLY A 1 100 ? -3.529 -0.445 -2.368 1.00 92.44 100 GLY A N 1
ATOM 768 C CA . GLY A 1 100 ? -4.382 -1.583 -2.716 1.00 92.44 100 GLY A CA 1
ATOM 769 C C . GLY A 1 100 ? -4.512 -2.638 -1.612 1.00 92.44 100 GLY A C 1
ATOM 770 O O . GLY A 1 100 ? -4.894 -3.778 -1.892 1.00 92.44 100 GLY A O 1
ATOM 771 N N . ILE A 1 101 ? -4.192 -2.286 -0.365 1.00 95.06 101 ILE A N 1
ATOM 772 C CA . ILE A 1 101 ? -4.382 -3.137 0.812 1.00 95.06 101 ILE A CA 1
ATOM 773 C C . ILE A 1 101 ? -5.744 -2.795 1.432 1.00 95.06 101 ILE A C 1
ATOM 775 O O . ILE A 1 101 ? -5.930 -1.681 1.920 1.00 95.06 101 ILE A O 1
ATOM 779 N N . PRO A 1 102 ? -6.709 -3.733 1.469 1.00 93.62 102 PRO A N 1
ATOM 780 C CA . PRO A 1 102 ? -8.020 -3.448 2.032 1.00 93.62 102 PRO A CA 1
ATOM 781 C C . PRO A 1 102 ? -7.922 -3.191 3.546 1.00 93.62 102 PRO A C 1
ATOM 783 O O . PRO A 1 102 ? -7.142 -3.873 4.221 1.00 93.62 102 PRO A O 1
ATOM 786 N N . PRO A 1 103 ? -8.779 -2.331 4.128 1.00 92.94 103 PRO A N 1
ATOM 787 C CA . PRO A 1 103 ? -8.753 -2.019 5.561 1.00 92.94 103 PRO A CA 1
ATOM 788 C C . PRO A 1 103 ? -8.876 -3.252 6.467 1.00 92.94 103 PRO A C 1
ATOM 790 O O . PRO A 1 103 ? -8.269 -3.312 7.530 1.00 92.94 103 PRO A O 1
ATOM 793 N N . SER A 1 104 ? -9.603 -4.287 6.028 1.00 94.12 104 SER A N 1
ATOM 794 C CA . SER A 1 104 ? -9.727 -5.564 6.749 1.00 94.12 104 SER A CA 1
ATOM 795 C C . SER A 1 104 ? -8.406 -6.332 6.885 1.00 94.12 104 SER A C 1
ATOM 797 O O . SER A 1 104 ? -8.296 -7.237 7.709 1.00 94.12 104 SER A O 1
ATOM 799 N N . GLY A 1 105 ? -7.436 -6.029 6.022 1.00 93.62 105 GLY A N 1
ATOM 800 C CA . GLY A 1 105 ? -6.096 -6.604 6.014 1.00 93.62 105 GLY A CA 1
ATOM 801 C C . GLY A 1 105 ? -5.074 -5.783 6.795 1.00 93.62 105 GLY A C 1
ATOM 802 O O . GLY A 1 105 ? -3.922 -6.203 6.841 1.00 93.62 105 GLY A O 1
ATOM 803 N N . VAL A 1 106 ? -5.469 -4.652 7.389 1.00 96.56 106 VAL A N 1
ATOM 804 C CA . VAL A 1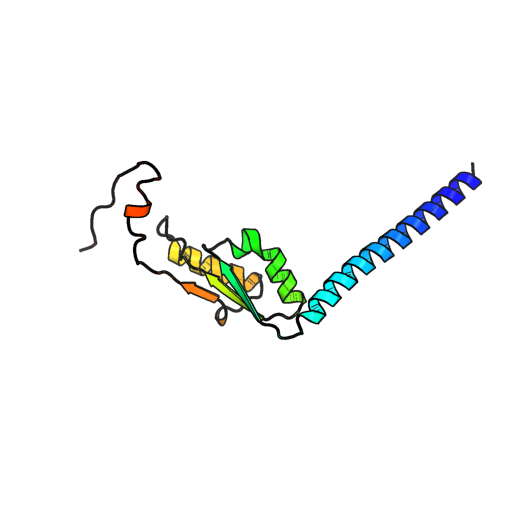 106 ? -4.595 -3.780 8.178 1.00 96.56 106 VAL A CA 1
ATOM 805 C C . VAL A 1 106 ? -4.875 -3.990 9.662 1.00 96.56 106 VAL A C 1
ATOM 807 O O . VAL A 1 106 ? -6.014 -3.902 10.120 1.00 96.56 106 VAL A O 1
ATOM 810 N N . ARG A 1 107 ? -3.827 -4.264 10.435 1.00 96.62 107 ARG A N 1
ATOM 811 C CA . ARG A 1 107 ? -3.890 -4.381 11.892 1.00 96.62 107 ARG A CA 1
ATOM 812 C C . ARG A 1 107 ? -2.842 -3.476 12.513 1.00 96.62 107 ARG A C 1
ATOM 814 O O . ARG A 1 107 ? -1.678 -3.530 12.138 1.00 96.62 107 ARG A O 1
ATOM 821 N N . ILE A 1 108 ? -3.257 -2.684 13.491 1.00 95.19 108 ILE A N 1
ATOM 822 C CA . ILE A 1 108 ? -2.372 -1.806 14.253 1.00 95.19 108 ILE A CA 1
ATOM 823 C C . ILE A 1 108 ? -2.409 -2.296 15.694 1.00 95.19 108 ILE A C 1
ATOM 825 O O . ILE A 1 108 ? -3.478 -2.355 16.304 1.00 95.19 108 ILE A O 1
ATOM 829 N N . ILE A 1 109 ? -1.256 -2.710 16.201 1.00 91.62 109 ILE A N 1
ATOM 830 C CA . ILE A 1 109 ? -1.059 -3.095 17.592 1.00 91.62 109 ILE A CA 1
ATOM 831 C C . ILE A 1 109 ? -0.482 -1.882 18.311 1.00 91.62 109 ILE A C 1
ATOM 833 O O . ILE A 1 109 ? 0.470 -1.268 17.846 1.00 91.62 109 ILE A O 1
ATOM 837 N N . ASP A 1 110 ? -1.086 -1.533 19.438 1.00 82.88 110 ASP A N 1
ATOM 838 C CA . ASP A 1 110 ? -0.649 -0.438 20.297 1.00 82.88 110 ASP A CA 1
ATOM 839 C C . ASP A 1 110 ? -0.595 -0.986 21.726 1.00 82.88 110 ASP A C 1
ATOM 841 O O . ASP A 1 110 ? -1.552 -0.887 22.498 1.00 82.88 110 ASP A O 1
ATOM 845 N N . ASN A 1 111 ? 0.489 -1.700 22.040 1.00 71.75 111 ASN A N 1
ATOM 846 C CA . ASN A 1 111 ? 0.715 -2.219 23.382 1.00 71.75 111 ASN A CA 1
ATOM 847 C C . ASN A 1 111 ? 1.281 -1.091 24.243 1.00 71.75 111 ASN A C 1
ATOM 849 O O . ASN A 1 111 ? 2.422 -0.677 24.074 1.00 71.75 111 ASN A O 1
ATOM 853 N N . ARG A 1 112 ? 0.481 -0.629 25.206 1.00 59.22 112 ARG A N 1
ATOM 854 C CA . ARG A 1 112 ? 0.888 0.355 26.220 1.00 59.22 112 ARG A CA 1
ATOM 855 C C . ARG A 1 112 ? 1.799 -0.213 27.309 1.00 59.22 112 ARG A C 1
ATOM 857 O O . ARG A 1 112 ? 2.047 0.488 28.282 1.00 59.22 112 ARG A O 1
ATOM 864 N N . GLU A 1 113 ? 2.274 -1.449 27.167 1.00 49.62 113 GLU A N 1
ATOM 865 C CA . GLU A 1 113 ? 3.286 -1.997 28.067 1.00 49.62 113 GLU A CA 1
ATOM 866 C C . GLU A 1 113 ? 4.548 -1.146 27.898 1.00 49.62 113 GLU A C 1
ATOM 868 O O . GLU A 1 113 ? 5.147 -1.159 26.816 1.00 49.62 113 GLU A O 1
ATOM 873 N N . PRO A 1 114 ? 4.932 -0.346 28.906 1.00 49.50 114 PRO A N 1
ATOM 874 C CA . PRO A 1 114 ? 6.118 0.475 28.801 1.00 49.50 114 PRO A CA 1
ATOM 875 C C . PRO A 1 114 ? 7.297 -0.457 28.551 1.00 49.50 114 PRO A C 1
ATOM 877 O O . PRO A 1 114 ? 7.475 -1.441 29.271 1.00 49.50 114 PRO A O 1
ATOM 880 N N . CYS A 1 115 ? 8.121 -0.139 27.553 1.00 44.19 115 CYS A N 1
ATOM 881 C CA . CYS A 1 115 ? 9.472 -0.679 27.519 1.00 44.19 115 CYS A CA 1
ATOM 882 C C . CYS A 1 115 ? 10.071 -0.431 28.917 1.00 44.19 115 CYS A C 1
ATOM 884 O O . CYS A 1 115 ? 10.073 0.726 29.354 1.00 44.19 115 CYS A O 1
ATOM 886 N N . PRO A 1 116 ? 10.480 -1.471 29.671 1.00 43.97 116 PRO A N 1
ATOM 887 C CA . PRO A 1 116 ? 10.991 -1.277 31.015 1.00 43.97 116 PRO A CA 1
ATOM 888 C C . PRO A 1 116 ? 12.161 -0.299 30.929 1.00 43.97 116 PRO A C 1
ATOM 890 O O . PRO A 1 116 ? 13.127 -0.524 30.198 1.00 43.97 116 PRO A O 1
ATOM 893 N N . ALA A 1 117 ? 12.051 0.810 31.662 1.00 52.00 117 ALA A N 1
ATOM 894 C CA . ALA A 1 117 ? 12.983 1.939 31.634 1.00 52.00 117 ALA A CA 1
ATOM 895 C C . ALA A 1 117 ? 14.455 1.549 31.900 1.00 52.00 117 ALA A C 1
ATOM 897 O O . ALA A 1 117 ? 15.363 2.344 31.677 1.00 52.00 117 ALA A O 1
ATOM 898 N N . THR A 1 118 ? 14.721 0.306 32.307 1.00 48.03 118 THR A N 1
ATOM 899 C CA . THR A 1 118 ? 16.058 -0.286 32.405 1.00 48.03 118 THR A CA 1
ATOM 900 C C . THR A 1 118 ? 16.789 -0.436 31.065 1.00 48.03 118 THR A C 1
ATOM 902 O O . THR A 1 118 ? 18.000 -0.615 31.085 1.00 48.03 118 THR A O 1
ATOM 905 N N . ALA A 1 119 ? 16.112 -0.346 29.912 1.00 48.38 119 ALA A N 1
ATOM 906 C CA . ALA A 1 119 ? 16.766 -0.326 28.594 1.00 48.38 119 ALA A CA 1
ATOM 907 C C . ALA A 1 119 ? 17.093 1.093 28.081 1.00 48.38 119 ALA A C 1
ATOM 909 O O . ALA A 1 119 ? 17.834 1.234 27.113 1.00 48.38 119 ALA A O 1
ATOM 910 N N . ALA A 1 120 ? 16.563 2.142 28.723 1.00 47.91 120 ALA A N 1
ATOM 911 C CA . ALA A 1 120 ? 16.766 3.533 28.313 1.00 47.91 120 ALA A CA 1
ATOM 912 C C . ALA A 1 120 ? 17.990 4.196 28.974 1.00 47.91 120 ALA A C 1
ATOM 914 O O . ALA A 1 120 ? 18.410 5.265 28.547 1.00 47.91 120 ALA A O 1
ATOM 915 N N . SER A 1 121 ? 18.616 3.567 29.976 1.00 43.22 121 SER A N 1
ATOM 916 C CA . SER A 1 121 ? 19.787 4.128 30.672 1.00 43.22 121 SER A CA 1
ATOM 917 C C . SER A 1 121 ? 21.087 4.130 29.851 1.00 43.22 121 SER A C 1
ATOM 919 O O . SER A 1 121 ? 22.097 4.645 30.327 1.00 43.22 121 SER A O 1
ATOM 921 N N . SER A 1 122 ? 21.085 3.608 28.618 1.00 46.41 122 SER A N 1
ATOM 922 C CA . SER A 1 122 ? 22.208 3.731 27.675 1.00 46.41 122 SER A CA 1
ATOM 923 C C . SER A 1 122 ? 22.056 4.873 26.659 1.00 46.41 122 SER A C 1
ATOM 925 O O . SER A 1 122 ? 23.013 5.160 25.940 1.00 46.41 122 SER A O 1
ATOM 927 N N . CYS A 1 123 ? 20.918 5.576 26.620 1.00 40.56 123 CYS A N 1
ATOM 928 C CA . CYS A 1 123 ? 20.740 6.772 25.794 1.00 40.56 123 CYS A CA 1
ATOM 929 C C . CYS A 1 123 ? 20.393 7.970 26.682 1.00 40.56 123 CYS A C 1
ATOM 931 O O . CYS A 1 123 ? 19.344 8.021 27.314 1.00 40.56 123 CYS A O 1
ATOM 933 N N . GLY A 1 124 ? 21.330 8.914 26.762 1.00 36.09 124 GLY A N 1
ATOM 934 C CA . GLY A 1 124 ? 21.311 10.022 27.708 1.00 36.09 124 GLY A CA 1
ATOM 935 C C . GLY A 1 124 ? 20.062 10.909 27.660 1.00 36.09 124 GLY A C 1
ATOM 936 O O . GLY A 1 124 ? 19.624 11.343 26.602 1.00 36.09 124 GLY A O 1
ATOM 937 N N . SER A 1 125 ? 19.577 11.216 28.866 1.00 48.53 125 SER A N 1
ATOM 938 C CA . SER A 1 125 ? 19.199 12.550 29.355 1.00 48.53 125 SER A CA 1
ATOM 939 C C . SER A 1 125 ? 18.476 13.510 28.401 1.00 48.53 125 SER A C 1
ATOM 941 O O . SER A 1 125 ? 19.117 14.230 27.639 1.00 48.53 125 SER A O 1
ATOM 943 N N . ALA A 1 126 ? 17.166 13.658 28.620 1.00 43.59 126 ALA A N 1
ATOM 944 C CA . ALA A 1 126 ? 16.555 14.950 28.942 1.00 43.59 126 ALA A CA 1
ATOM 945 C C . ALA A 1 126 ? 15.171 14.718 29.572 1.00 43.59 126 ALA A C 1
ATOM 947 O O . ALA A 1 126 ? 14.175 14.493 28.888 1.00 43.59 126 ALA A O 1
ATOM 948 N N . ASP A 1 127 ? 15.141 14.767 30.900 1.00 46.50 127 ASP A N 1
ATOM 949 C CA . ASP A 1 127 ? 13.937 14.942 31.701 1.00 46.50 127 ASP A CA 1
ATOM 950 C C . ASP A 1 127 ? 13.248 16.272 31.356 1.00 46.50 127 ASP A C 1
ATOM 952 O O . ASP A 1 127 ? 13.913 17.304 31.255 1.00 46.50 127 ASP A O 1
ATOM 956 N N . SER A 1 128 ? 11.917 16.284 31.233 1.00 43.78 128 SER A N 1
ATOM 957 C CA . SER A 1 128 ? 11.038 17.221 31.961 1.00 43.78 128 SER A CA 1
ATOM 958 C C . SER A 1 128 ? 9.588 17.197 31.457 1.00 43.78 128 SER A C 1
ATOM 960 O O . SER A 1 128 ? 9.306 17.272 30.268 1.00 43.78 128 SER A O 1
ATOM 962 N N . MET A 1 129 ? 8.674 17.172 32.430 1.00 41.75 129 MET A N 1
ATOM 963 C CA . MET A 1 129 ? 7.261 17.553 32.348 1.00 41.75 129 MET A CA 1
ATOM 964 C C . MET A 1 129 ? 6.331 16.755 31.414 1.00 41.75 129 MET A C 1
ATOM 966 O O . MET A 1 129 ? 6.107 17.108 30.263 1.00 41.75 129 MET A O 1
ATOM 970 N N . CYS A 1 130 ? 5.568 15.842 32.015 1.00 37.91 130 CYS A N 1
ATOM 971 C CA . CYS A 1 130 ? 4.116 16.036 32.086 1.00 37.91 130 CYS A CA 1
ATOM 972 C C . CYS A 1 130 ? 3.558 15.290 33.299 1.00 37.91 130 CYS A C 1
ATOM 974 O O . CYS A 1 130 ? 3.323 14.084 33.286 1.00 37.91 130 CYS A O 1
ATOM 976 N N . SER A 1 131 ? 3.387 16.054 34.372 1.00 39.22 131 SER A N 1
ATOM 977 C CA . SER A 1 131 ? 2.653 15.667 35.561 1.00 39.22 131 SER A CA 1
ATOM 978 C C . SER A 1 131 ? 1.155 15.576 35.248 1.00 39.22 131 SER A C 1
ATOM 980 O O . SER A 1 131 ? 0.539 16.580 34.910 1.00 39.22 131 SER A O 1
ATOM 982 N N . SER A 1 132 ? 0.608 14.383 35.475 1.00 42.34 132 SER A N 1
ATOM 983 C CA . SER A 1 132 ? -0.713 14.100 36.059 1.00 42.34 132 SER A CA 1
ATOM 984 C C . SER A 1 132 ? -2.016 14.323 35.253 1.00 42.34 132 SER A C 1
ATOM 986 O O . SER A 1 132 ? -2.075 15.138 34.336 1.00 42.34 132 SER A O 1
ATOM 988 N N . PRO A 1 133 ? -3.071 13.537 35.582 1.00 48.44 133 PRO A N 1
ATOM 989 C CA . PRO A 1 133 ? -4.240 13.295 34.742 1.00 48.44 133 PRO A CA 1
ATOM 990 C C . PRO A 1 133 ? -5.401 14.262 35.014 1.00 48.44 133 PRO A C 1
ATOM 992 O O . PRO A 1 133 ? -5.467 14.927 36.044 1.00 48.44 133 PRO A O 1
ATOM 995 N N . ALA A 1 134 ? -6.355 14.272 34.085 1.00 38.16 134 ALA A N 1
ATOM 996 C CA . ALA A 1 134 ? -7.667 14.877 34.253 1.00 38.16 134 ALA A CA 1
ATOM 997 C C . ALA A 1 134 ? -8.428 14.243 35.431 1.00 38.16 134 ALA A C 1
ATOM 999 O O . ALA A 1 134 ? -8.705 13.042 35.401 1.00 38.16 134 ALA A O 1
ATOM 1000 N N . THR A 1 135 ? -8.766 15.037 36.448 1.00 40.59 135 THR A N 1
ATOM 1001 C CA . THR A 1 135 ? -10.128 15.400 36.915 1.00 40.59 135 THR A CA 1
ATOM 1002 C C . THR A 1 135 ? -10.001 16.148 38.238 1.00 40.59 135 THR A C 1
ATOM 1004 O O . THR A 1 135 ? -9.301 15.630 39.135 1.00 40.59 135 THR A O 1
#

Foldseek 3Di:
DVVVVVVVVVVVVVVVVVVVVVVVVVVVVLLVVLVVCPQAAEEEAEEAEQPCCVPPPLVVLLSCVVSNYQYAYEYAALNCPVPCSVVSVVVSQVVCVVSVHHSVRYYYHHDPPDPPCVVVVVPDDDDDDDDDDDD

Sequence (135 aa):
MEVVGLLCLAAAVLAWGFLWVWDSSERMKSQEQAGLLGGGSRSLLVIAHPDDEAMFFAPTVLGLARLRHRVSLLCFSAGNYYNQGEIRKKELLQSCDVLGIPPSGVRIIDNREPCPATAASSCGSADSMCSSPAT

Secondary structure (DSSP, 8-state):
-HHHHHHHHHHHHHHHHHHHHHHHHHHHHHHHHHHHT-TT-EEEEEESSTTHHHHTSHHHHHHHHHTT-EEEEEES---GGGS-HHHHHHHHHHHHHHTT--GGGEEE-----PPPGGGSTTS------------